Protein AF-A0A511F9R9-F1 (afdb_monomer)

Solvent-accessible surface area (backbone atoms only — not comparable to full-atom values): 6007 Å² total; per-residue (Å²): 131,81,79,73,78,77,57,46,44,46,76,71,58,51,71,77,59,42,71,45,37,32,34,38,38,36,37,58,42,54,77,88,43,90,88,43,45,52,27,41,39,36,36,14,27,86,86,65,50,77,68,22,34,45,75,45,74,60,72,98,59,98,67,62,65,67,73,72,46,44,64,63,32,49,72,41,39,29,39,82,49,87,67,78,43,78,48,68,44,101,81,72,40,56,31,38,35,33,37,34,40,63,51,128

Organism: NCBI:txid156981

Structure (mmCIF, N/CA/C/O backbone):
data_AF-A0A511F9R9-F1
#
_entry.id   AF-A0A511F9R9-F1
#
loop_
_atom_site.group_PDB
_atom_site.id
_atom_site.type_symbol
_atom_site.label_atom_id
_atom_site.label_alt_id
_atom_site.label_comp_id
_atom_site.label_asym_id
_atom_site.label_entity_id
_atom_site.label_seq_id
_atom_site.pdbx_PDB_ins_code
_atom_site.Cartn_x
_atom_site.Cartn_y
_atom_site.Cartn_z
_atom_site.occupancy
_atom_site.B_iso_or_equiv
_atom_site.auth_seq_id
_atom_site.auth_comp_id
_atom_site.auth_asym_id
_atom_site.auth_atom_id
_atom_site.pdbx_PDB_model_num
ATOM 1 N N . MET A 1 1 ? 6.072 21.838 -16.805 1.00 36.62 1 MET A N 1
ATOM 2 C CA . MET A 1 1 ? 6.643 20.765 -15.968 1.00 36.62 1 MET A CA 1
ATOM 3 C C . MET A 1 1 ? 5.910 20.812 -14.635 1.00 36.62 1 MET A C 1
ATOM 5 O O . MET A 1 1 ? 6.304 21.606 -13.788 1.00 36.62 1 MET A O 1
ATOM 9 N N . PRO A 1 2 ? 4.761 20.130 -14.495 1.00 35.19 2 PRO A N 1
ATOM 10 C CA . PRO A 1 2 ? 4.029 20.136 -13.232 1.00 35.19 2 PRO A CA 1
ATOM 11 C C . PRO A 1 2 ? 4.936 19.543 -12.147 1.00 35.19 2 PRO A C 1
ATOM 13 O O . PRO A 1 2 ? 5.539 18.491 -12.361 1.00 35.19 2 PRO A O 1
ATOM 16 N N . HIS A 1 3 ? 5.089 20.253 -11.027 1.00 38.00 3 HIS A N 1
ATOM 17 C CA . HIS A 1 3 ? 5.677 19.683 -9.820 1.00 38.00 3 HIS A CA 1
ATOM 18 C C . HIS A 1 3 ? 4.817 18.469 -9.464 1.00 38.00 3 HIS A C 1
ATOM 20 O O . HIS A 1 3 ? 3.639 18.621 -9.155 1.00 38.00 3 HIS A O 1
ATOM 26 N N . HIS A 1 4 ? 5.374 17.264 -9.587 1.00 47.88 4 HIS A N 1
ATOM 27 C CA . HIS A 1 4 ? 4.822 16.116 -8.886 1.00 47.88 4 HIS A CA 1
ATOM 28 C C . HIS A 1 4 ? 4.884 16.501 -7.411 1.00 47.88 4 HIS A C 1
ATOM 30 O O . HIS A 1 4 ? 5.985 16.540 -6.867 1.00 47.88 4 HIS A O 1
ATOM 36 N N . ASP A 1 5 ? 3.749 16.846 -6.803 1.00 52.59 5 ASP A N 1
ATOM 37 C CA . ASP A 1 5 ? 3.658 16.936 -5.350 1.00 52.59 5 ASP A CA 1
ATOM 38 C C . ASP A 1 5 ? 4.272 15.649 -4.799 1.00 52.59 5 ASP A C 1
ATOM 40 O O . ASP A 1 5 ? 3.840 14.530 -5.114 1.00 52.59 5 ASP A O 1
ATOM 44 N N . GLU A 1 6 ? 5.398 15.798 -4.109 1.00 80.00 6 GLU A N 1
ATOM 45 C CA . GLU A 1 6 ? 6.140 14.675 -3.581 1.00 80.00 6 GLU A CA 1
ATOM 46 C C . GLU A 1 6 ? 5.319 14.144 -2.413 1.00 80.00 6 GLU A C 1
ATOM 48 O O . GLU A 1 6 ? 5.344 14.697 -1.318 1.00 80.00 6 GLU A O 1
ATOM 53 N N . LEU A 1 7 ? 4.507 13.118 -2.689 1.00 89.31 7 LEU A N 1
ATOM 54 C CA . LEU A 1 7 ? 3.724 12.437 -1.664 1.00 89.31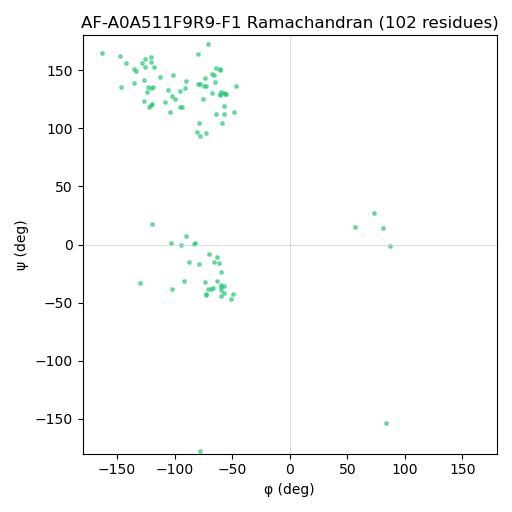 7 LEU A CA 1
ATOM 55 C C . LEU 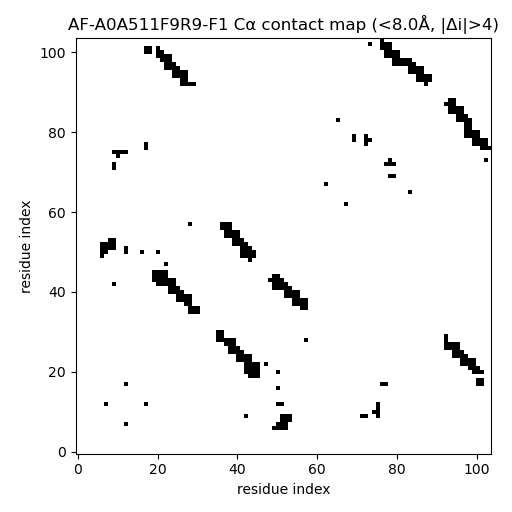A 1 7 ? 4.623 12.127 -0.461 1.00 89.31 7 LEU A C 1
ATOM 57 O O . LEU A 1 7 ? 5.749 11.652 -0.668 1.00 89.31 7 LEU A O 1
ATOM 61 N N . PRO A 1 8 ? 4.142 12.362 0.771 1.00 93.12 8 PRO A N 1
ATOM 62 C CA . PRO A 1 8 ? 4.927 12.083 1.961 1.00 93.12 8 PRO A CA 1
ATOM 63 C C . PRO A 1 8 ? 5.281 10.596 2.020 1.00 93.12 8 PRO A C 1
ATOM 65 O O . PRO A 1 8 ? 4.535 9.737 1.538 1.00 93.12 8 PRO A O 1
ATOM 68 N N . ARG A 1 9 ? 6.422 10.288 2.641 1.00 93.69 9 ARG A N 1
ATOM 69 C CA . ARG A 1 9 ? 6.778 8.903 2.970 1.00 93.69 9 ARG A CA 1
ATOM 70 C C . ARG A 1 9 ? 5.732 8.304 3.896 1.00 93.69 9 ARG A C 1
ATOM 72 O O . ARG A 1 9 ? 5.154 9.025 4.711 1.00 93.69 9 ARG A O 1
ATOM 79 N N . LEU A 1 10 ? 5.532 6.991 3.822 1.00 93.50 10 LEU A N 1
ATOM 80 C CA . LEU A 1 10 ? 4.524 6.321 4.652 1.00 93.50 10 LEU A CA 1
ATOM 81 C C . LEU A 1 10 ? 4.794 6.517 6.150 1.00 93.50 10 LEU A C 1
ATOM 83 O O . LEU A 1 10 ? 3.876 6.757 6.924 1.00 93.50 10 LEU A O 1
ATOM 87 N N . THR A 1 11 ? 6.068 6.529 6.537 1.00 92.75 11 THR A N 1
ATOM 88 C CA . THR A 1 11 ? 6.512 6.748 7.922 1.00 92.75 11 THR A CA 1
ATOM 89 C C . THR A 1 11 ? 6.307 8.178 8.432 1.00 92.75 11 THR A C 1
ATOM 91 O O . THR A 1 11 ? 6.578 8.451 9.595 1.00 92.75 11 THR A O 1
ATOM 94 N N . ALA A 1 12 ? 5.926 9.115 7.560 1.00 94.06 12 ALA A N 1
ATOM 95 C CA . ALA A 1 12 ? 5.672 10.513 7.904 1.00 94.06 12 ALA A CA 1
ATOM 96 C C . ALA A 1 12 ? 4.170 10.839 7.984 1.00 94.06 12 ALA A C 1
ATOM 98 O O . ALA A 1 12 ? 3.813 11.994 8.212 1.00 94.06 12 ALA A O 1
ATOM 99 N N . LEU A 1 13 ? 3.297 9.850 7.763 1.00 92.69 13 LEU A N 1
ATOM 100 C CA . LEU A 1 13 ? 1.853 10.022 7.874 1.00 92.69 13 LEU A CA 1
ATOM 101 C C . LEU A 1 13 ? 1.441 10.141 9.342 1.00 92.69 13 LEU A C 1
ATOM 103 O O . LEU A 1 13 ? 1.903 9.380 10.186 1.00 92.69 13 LEU A O 1
ATOM 107 N N . ASP A 1 14 ? 0.552 11.089 9.630 1.00 94.19 14 ASP A N 1
ATOM 108 C CA . ASP A 1 14 ? -0.067 11.210 10.948 1.00 94.19 14 ASP A CA 1
ATOM 109 C C . ASP A 1 14 ? -1.216 10.203 11.139 1.00 94.19 14 ASP A C 1
ATOM 111 O O . ASP A 1 14 ? -1.758 9.642 10.180 1.00 94.19 14 ASP A O 1
ATOM 115 N N . ASP A 1 15 ? -1.627 10.001 12.392 1.00 93.75 15 ASP A N 1
ATOM 116 C CA . ASP A 1 15 ? -2.683 9.048 12.760 1.00 93.75 15 ASP A CA 1
ATOM 117 C C . ASP A 1 15 ? -4.012 9.325 12.040 1.00 93.75 15 ASP A C 1
ATOM 119 O O . ASP A 1 15 ? -4.734 8.401 11.656 1.00 93.75 15 ASP A O 1
ATOM 123 N N . ALA A 1 16 ? -4.344 10.602 11.821 1.00 94.62 16 ALA A N 1
ATOM 124 C CA . ALA A 1 16 ? -5.570 11.001 11.134 1.00 94.62 16 ALA A CA 1
ATOM 125 C C . ALA A 1 16 ? -5.550 10.582 9.656 1.00 94.62 16 ALA A C 1
ATOM 127 O O . ALA A 1 16 ? -6.567 10.146 9.105 1.00 94.62 16 ALA A O 1
ATOM 128 N N . THR A 1 17 ? -4.387 10.677 9.018 1.00 94.94 17 THR A N 1
ATOM 129 C CA . THR A 1 17 ? -4.162 10.243 7.642 1.00 94.94 17 THR A CA 1
ATOM 130 C C . THR A 1 17 ? -4.131 8.722 7.552 1.00 94.94 17 THR A C 1
ATOM 132 O O . THR A 1 17 ? -4.804 8.149 6.692 1.00 94.94 17 THR A O 1
ATOM 135 N N . LEU A 1 18 ? -3.453 8.045 8.480 1.00 94.44 18 LEU A N 1
ATOM 136 C CA . LEU A 1 18 ? -3.422 6.581 8.559 1.00 94.44 18 LEU A CA 1
ATOM 137 C C . LEU A 1 18 ? -4.820 5.983 8.759 1.00 94.44 18 LEU A C 1
ATOM 139 O O . LEU A 1 18 ? -5.180 5.011 8.094 1.00 94.44 18 LEU A O 1
ATOM 143 N N . ALA A 1 19 ? -5.673 6.611 9.573 1.00 95.06 19 ALA A N 1
ATOM 144 C CA . ALA A 1 19 ? -7.059 6.180 9.775 1.00 95.06 19 ALA A CA 1
ATOM 145 C C . ALA A 1 19 ? -7.896 6.169 8.478 1.00 95.06 19 ALA A C 1
ATOM 147 O O . ALA A 1 19 ? -8.891 5.435 8.369 1.00 95.06 19 ALA A O 1
ATOM 148 N N . ARG A 1 20 ? -7.497 6.956 7.470 1.00 96.31 20 ARG A N 1
ATOM 149 C CA . ARG A 1 20 ? -8.139 7.007 6.149 1.00 96.31 20 ARG A CA 1
ATOM 150 C C . ARG A 1 20 ? -7.593 5.977 5.165 1.00 96.31 20 ARG A C 1
ATOM 152 O O . ARG A 1 20 ? -8.267 5.735 4.165 1.00 96.31 20 ARG A O 1
ATOM 159 N N . ALA A 1 21 ? -6.439 5.364 5.426 1.00 96.94 21 ALA A N 1
ATOM 160 C CA . ALA A 1 21 ? -5.818 4.389 4.532 1.00 96.94 21 ALA A CA 1
ATOM 161 C C . ALA A 1 21 ? -6.738 3.183 4.297 1.00 96.94 21 ALA A C 1
ATOM 163 O O . ALA A 1 21 ? -7.303 2.618 5.237 1.00 96.94 21 ALA A O 1
ATOM 164 N N . ARG A 1 22 ? -6.925 2.794 3.034 1.00 97.19 22 ARG A N 1
ATOM 165 C CA . ARG A 1 22 ? -7.783 1.659 2.652 1.00 97.19 22 ARG A CA 1
ATOM 166 C C . ARG A 1 22 ? -7.109 0.684 1.712 1.00 97.19 22 ARG A C 1
ATOM 168 O O . ARG A 1 22 ? -7.378 -0.508 1.818 1.00 97.19 22 ARG A O 1
ATOM 175 N N . THR A 1 23 ? -6.231 1.162 0.841 1.00 96.94 23 THR A N 1
ATOM 176 C CA . THR A 1 23 ? -5.578 0.322 -0.164 1.00 96.94 23 THR A CA 1
ATOM 177 C C . THR A 1 23 ? -4.095 0.636 -0.212 1.00 96.94 23 THR A C 1
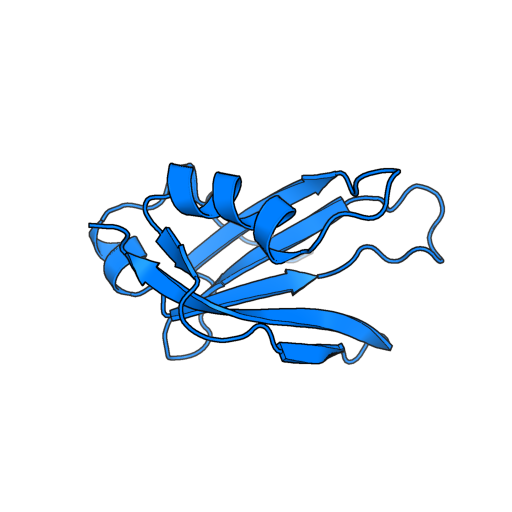ATOM 179 O O . THR A 1 23 ? -3.709 1.802 -0.158 1.00 96.94 23 THR A O 1
ATOM 182 N N . VAL A 1 24 ? -3.274 -0.401 -0.341 1.00 95.94 24 VAL A N 1
ATOM 183 C CA . VAL A 1 24 ? -1.888 -0.284 -0.794 1.00 95.94 24 VAL A CA 1
ATOM 184 C C . VAL A 1 24 ? -1.807 -0.803 -2.221 1.00 95.94 24 VAL A C 1
ATOM 186 O O . VAL A 1 24 ? -2.338 -1.875 -2.517 1.00 95.94 24 VAL A O 1
ATOM 189 N N . THR A 1 25 ? -1.145 -0.048 -3.089 1.00 94.50 25 THR A N 1
ATOM 190 C CA . THR A 1 25 ? -0.828 -0.444 -4.461 1.00 94.50 25 THR A CA 1
ATOM 191 C C . THR A 1 25 ? 0.682 -0.467 -4.631 1.00 94.50 25 THR A C 1
ATOM 193 O O . THR A 1 25 ? 1.387 0.443 -4.196 1.00 94.50 25 THR A O 1
ATOM 196 N N . VAL A 1 26 ? 1.169 -1.519 -5.268 1.00 92.44 26 VAL A N 1
ATOM 197 C CA . VAL A 1 26 ? 2.575 -1.805 -5.496 1.00 92.44 26 VAL A CA 1
ATOM 198 C C . VAL A 1 26 ? 2.783 -1.931 -6.986 1.00 92.44 26 VAL A C 1
ATOM 200 O O . VAL A 1 26 ? 2.196 -2.796 -7.636 1.00 92.44 26 VAL A O 1
ATOM 203 N N . HIS A 1 27 ? 3.608 -1.046 -7.515 1.00 89.00 27 HIS A N 1
ATOM 204 C CA . HIS A 1 27 ? 3.994 -1.053 -8.913 1.00 89.00 27 HIS A CA 1
ATOM 205 C C . HIS A 1 27 ? 5.314 -1.797 -9.020 1.00 89.00 27 HIS A C 1
ATOM 207 O O . HIS A 1 27 ? 6.300 -1.371 -8.406 1.00 89.00 27 HIS A O 1
ATOM 213 N N . SER A 1 28 ? 5.318 -2.905 -9.762 1.00 79.00 28 SER A N 1
ATOM 214 C CA . SER A 1 28 ? 6.566 -3.576 -10.103 1.00 79.00 28 SER A CA 1
ATOM 215 C C . SER A 1 28 ? 7.386 -2.687 -11.046 1.00 79.00 28 SER A C 1
ATOM 217 O O . SER A 1 28 ? 6.799 -1.980 -11.869 1.00 79.00 28 SER A O 1
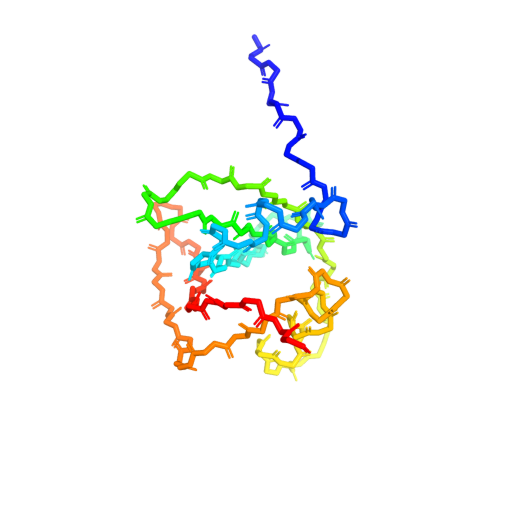ATOM 219 N N . PRO A 1 29 ? 8.719 -2.725 -10.954 1.00 78.00 29 PRO A N 1
ATOM 220 C CA . PRO A 1 29 ? 9.603 -1.982 -11.828 1.00 78.00 29 PRO A CA 1
ATOM 221 C C . PRO A 1 29 ? 9.462 -2.467 -13.265 1.00 78.00 29 PRO A C 1
ATOM 223 O O . PRO A 1 29 ? 9.151 -3.636 -13.518 1.00 78.00 29 PRO A O 1
ATOM 226 N N . ASP A 1 30 ? 9.722 -1.562 -14.202 1.00 76.00 30 ASP A N 1
ATOM 227 C CA . ASP A 1 30 ? 9.754 -1.897 -15.615 1.00 76.00 30 ASP A CA 1
ATOM 228 C C . ASP A 1 30 ? 11.078 -2.598 -15.938 1.00 76.00 30 ASP A C 1
ATOM 230 O O . ASP A 1 30 ? 12.081 -1.960 -16.246 1.00 76.00 30 ASP A O 1
ATOM 234 N N . SER A 1 31 ? 11.088 -3.933 -15.903 1.00 68.62 31 SER A N 1
ATOM 235 C CA . SER A 1 31 ? 12.290 -4.722 -16.203 1.00 68.62 31 SER A CA 1
ATOM 236 C C . SER A 1 31 ? 12.802 -4.551 -17.640 1.00 68.62 31 SER A C 1
ATOM 238 O O . SER A 1 31 ? 13.891 -5.026 -17.953 1.00 68.62 31 SER A O 1
ATOM 240 N N . SER A 1 32 ? 12.026 -3.918 -18.532 1.00 69.81 32 SER A N 1
ATOM 241 C CA . SER A 1 32 ? 12.476 -3.575 -19.886 1.00 69.81 32 SER A CA 1
ATOM 242 C C . SER A 1 32 ? 13.363 -2.324 -19.914 1.00 69.81 32 SER A C 1
ATOM 244 O O . SER A 1 32 ? 14.094 -2.109 -20.884 1.00 69.81 32 SER A O 1
ATOM 246 N N . ARG A 1 33 ? 13.345 -1.516 -18.846 1.00 68.44 33 ARG A N 1
ATOM 247 C CA . ARG A 1 33 ? 14.198 -0.339 -18.685 1.00 68.44 33 ARG A CA 1
ATOM 248 C C . ARG A 1 33 ? 15.451 -0.710 -17.914 1.00 68.44 33 ARG A C 1
ATOM 250 O O . ARG A 1 33 ? 15.406 -1.111 -16.754 1.00 68.44 33 ARG A O 1
ATOM 257 N N . GLU A 1 34 ? 16.594 -0.538 -18.567 1.00 62.94 34 GLU A N 1
ATOM 258 C CA . GLU A 1 34 ? 17.894 -0.790 -17.958 1.00 62.94 34 GLU A CA 1
ATOM 259 C C . GLU A 1 34 ? 18.064 0.052 -16.679 1.00 62.94 34 GLU A C 1
ATOM 261 O O . GLU A 1 34 ? 17.997 1.281 -16.708 1.00 62.94 34 GLU A O 1
ATOM 266 N N . GLY A 1 35 ? 18.249 -0.627 -15.544 1.00 63.94 35 GLY A N 1
ATOM 267 C CA . GLY A 1 35 ? 18.440 -0.000 -14.234 1.00 63.94 35 GLY A CA 1
ATOM 268 C C . GLY A 1 35 ? 17.162 0.336 -13.458 1.00 63.94 35 GLY A C 1
ATOM 269 O O . GLY A 1 35 ? 17.279 0.804 -12.324 1.00 63.94 35 GLY A O 1
ATOM 270 N N . ASP A 1 36 ? 15.963 0.081 -13.999 1.00 68.50 36 ASP A N 1
ATOM 271 C CA . ASP A 1 36 ? 14.729 0.229 -13.223 1.00 68.50 36 ASP A CA 1
ATOM 272 C C . ASP A 1 36 ? 14.509 -1.010 -12.348 1.00 68.50 36 ASP A C 1
ATOM 274 O O . ASP A 1 36 ? 14.047 -2.061 -12.785 1.00 68.50 36 ASP A O 1
ATOM 278 N N . LEU A 1 37 ? 14.922 -0.889 -11.089 1.00 78.06 37 LEU A N 1
ATOM 279 C CA . LEU A 1 37 ? 14.758 -1.908 -10.053 1.00 78.06 37 LEU A CA 1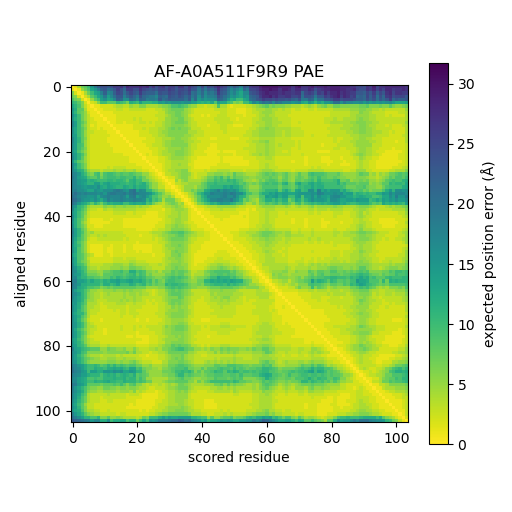
ATOM 280 C C . LEU A 1 37 ? 13.918 -1.373 -8.893 1.00 78.06 37 LEU A C 1
ATOM 282 O O . LEU A 1 37 ? 13.988 -1.910 -7.794 1.00 78.06 37 LEU A O 1
ATOM 286 N N . VAL A 1 38 ? 13.165 -0.288 -9.081 1.00 85.50 38 VAL A N 1
ATOM 287 C CA . VAL A 1 38 ? 12.483 0.382 -7.971 1.00 85.50 38 VAL A CA 1
ATOM 288 C C . VAL A 1 38 ? 10.997 0.060 -7.983 1.00 85.50 38 VAL A C 1
ATOM 290 O O . VAL A 1 38 ? 10.251 0.496 -8.855 1.00 85.50 38 VAL A O 1
ATOM 293 N N . TRP A 1 39 ? 10.538 -0.650 -6.958 1.00 87.69 39 TRP A N 1
ATOM 294 C CA . TRP A 1 39 ? 9.114 -0.828 -6.723 1.00 87.69 39 TRP A CA 1
ATOM 295 C C . TRP A 1 39 ? 8.576 0.425 -6.041 1.00 87.69 39 TRP A C 1
ATOM 297 O O . TRP A 1 39 ? 9.203 0.989 -5.137 1.00 87.69 39 TRP A O 1
ATOM 307 N N . THR A 1 40 ? 7.396 0.861 -6.468 1.00 90.19 40 THR A N 1
ATOM 308 C CA . THR A 1 40 ? 6.717 2.009 -5.861 1.00 90.19 40 THR A CA 1
ATOM 309 C C . THR A 1 40 ? 5.513 1.532 -5.071 1.00 90.19 40 THR A C 1
ATOM 311 O O . THR A 1 40 ? 4.612 0.903 -5.623 1.00 90.19 40 THR A O 1
ATOM 314 N N . LEU A 1 41 ? 5.489 1.872 -3.787 1.00 93.44 41 LEU A N 1
ATOM 315 C CA . LEU A 1 41 ? 4.391 1.622 -2.868 1.00 93.44 41 LEU A CA 1
ATOM 316 C C . LEU A 1 41 ? 3.561 2.886 -2.706 1.00 93.44 41 LEU A C 1
ATOM 318 O O . LEU A 1 41 ? 4.107 3.917 -2.336 1.00 93.44 41 LEU A O 1
ATOM 322 N N . THR A 1 42 ? 2.256 2.817 -2.939 1.00 95.44 42 THR A N 1
ATOM 323 C CA . THR A 1 42 ? 1.340 3.943 -2.715 1.00 95.44 42 THR A CA 1
ATOM 324 C C . THR A 1 42 ? 0.192 3.506 -1.823 1.00 95.44 42 THR A C 1
ATOM 326 O O . THR A 1 42 ? -0.528 2.565 -2.152 1.00 95.44 42 THR A O 1
ATOM 329 N N . VAL A 1 43 ? -0.002 4.206 -0.706 1.00 96.38 43 VAL A N 1
ATOM 330 C CA . VAL A 1 43 ? -1.175 4.030 0.158 1.00 96.38 43 VAL A CA 1
ATOM 331 C C . VAL A 1 43 ? -2.218 5.069 -0.223 1.00 96.38 43 VAL A C 1
ATOM 333 O O . VAL A 1 43 ? -1.895 6.246 -0.371 1.00 96.38 43 VAL A O 1
ATOM 336 N N . SER A 1 44 ? -3.464 4.634 -0.390 1.00 97.25 44 SER A N 1
ATOM 337 C CA . SER A 1 44 ? -4.588 5.483 -0.793 1.00 97.25 44 SER A CA 1
ATOM 338 C C . SER A 1 44 ? -5.787 5.332 0.139 1.00 97.25 44 SER A C 1
ATOM 340 O O . SER A 1 44 ? -5.956 4.301 0.802 1.00 97.25 44 SER A O 1
ATOM 342 N N . ASP A 1 45 ? -6.637 6.357 0.177 1.00 96.44 45 ASP A N 1
ATOM 343 C CA . ASP A 1 45 ? -7.909 6.310 0.894 1.00 96.44 45 ASP A CA 1
ATOM 344 C C . ASP A 1 45 ? -9.006 5.541 0.133 1.00 96.44 45 ASP A C 1
ATOM 346 O O . ASP A 1 45 ? -8.786 4.978 -0.940 1.00 96.44 45 ASP A O 1
ATOM 350 N N . GLY A 1 46 ? -10.214 5.495 0.704 1.00 92.19 46 GLY A N 1
ATOM 351 C CA . GLY A 1 46 ? -11.357 4.786 0.116 1.00 92.19 46 GLY A CA 1
ATOM 352 C C . GLY A 1 46 ? -11.867 5.360 -1.210 1.00 92.19 46 GLY A C 1
ATOM 353 O O . GLY A 1 46 ? -12.610 4.671 -1.904 1.00 92.19 46 GLY A O 1
ATOM 354 N N . ALA A 1 47 ? -11.475 6.585 -1.567 1.00 93.81 47 ALA A N 1
ATOM 355 C CA . ALA A 1 47 ? -11.778 7.196 -2.858 1.00 93.81 47 ALA A CA 1
ATOM 356 C C . ALA A 1 47 ? -10.646 6.990 -3.883 1.00 93.81 47 ALA A C 1
ATOM 358 O O . ALA A 1 47 ? -10.769 7.435 -5.020 1.00 93.81 47 ALA A O 1
ATOM 359 N N . GLY A 1 48 ? -9.553 6.321 -3.495 1.00 91.44 48 GLY A N 1
ATOM 360 C CA . GLY A 1 48 ? -8.363 6.158 -4.330 1.00 91.44 48 GLY A CA 1
ATOM 361 C C . GLY A 1 48 ? -7.435 7.374 -4.317 1.00 91.44 48 GLY A C 1
ATOM 362 O O . GLY A 1 48 ? -6.552 7.467 -5.165 1.00 91.44 48 GLY A O 1
ATOM 363 N N . THR A 1 49 ? -7.607 8.306 -3.373 1.00 94.38 49 THR A N 1
ATOM 364 C CA . THR A 1 49 ? -6.714 9.465 -3.246 1.00 94.38 49 THR A CA 1
ATOM 365 C C . THR A 1 49 ? -5.399 9.015 -2.615 1.00 94.38 49 THR A C 1
ATOM 367 O O . THR A 1 49 ? -5.447 8.441 -1.520 1.00 94.38 49 THR A O 1
ATOM 370 N N . PRO A 1 50 ? -4.235 9.266 -3.242 1.00 95.44 50 PRO A N 1
ATOM 371 C CA . PRO A 1 50 ? -2.953 8.886 -2.668 1.00 95.44 50 PRO A CA 1
ATOM 372 C C . PRO A 1 50 ? -2.672 9.706 -1.405 1.00 95.44 50 PRO A C 1
ATOM 374 O O . PRO A 1 50 ? -2.793 10.929 -1.404 1.00 95.44 50 PRO A O 1
ATOM 377 N N . LEU A 1 51 ? -2.298 9.017 -0.330 1.00 95.50 51 LEU A N 1
ATOM 378 C CA . LEU A 1 51 ? -1.984 9.605 0.973 1.00 95.50 51 LEU A CA 1
ATOM 379 C C . LEU A 1 51 ? -0.476 9.685 1.200 1.00 95.50 51 LEU A C 1
ATOM 381 O O . LEU A 1 51 ? 0.013 10.668 1.743 1.00 95.50 51 LEU A O 1
ATOM 385 N N . GLY A 1 52 ? 0.258 8.664 0.762 1.00 95.12 52 GLY A N 1
ATOM 386 C CA . GLY A 1 52 ? 1.705 8.594 0.910 1.00 95.12 52 GLY A CA 1
ATOM 387 C C . GLY A 1 52 ? 2.329 7.565 -0.023 1.00 95.12 52 GLY A C 1
ATOM 388 O O . GLY A 1 52 ? 1.631 6.722 -0.602 1.00 95.12 52 GLY A O 1
ATOM 389 N N . ARG A 1 53 ? 3.649 7.657 -0.185 1.00 94.69 53 ARG A N 1
ATOM 390 C CA . ARG A 1 53 ? 4.406 6.835 -1.125 1.00 94.69 53 ARG A CA 1
ATOM 391 C C . ARG A 1 53 ? 5.800 6.505 -0.617 1.00 94.69 53 ARG A C 1
ATOM 393 O O . ARG A 1 53 ? 6.549 7.402 -0.246 1.00 94.69 53 ARG A O 1
ATOM 400 N N . ASP A 1 54 ? 6.175 5.243 -0.780 1.00 9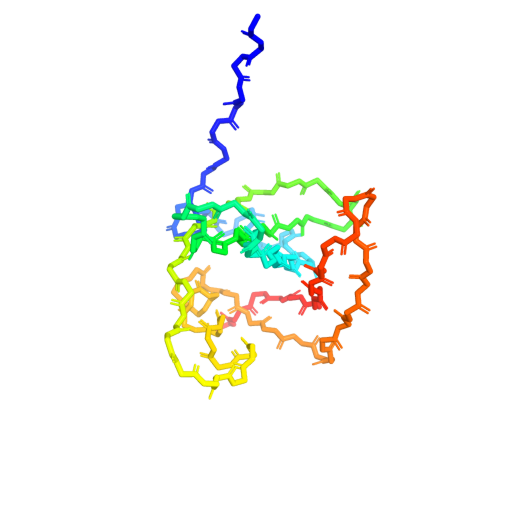2.31 54 ASP A N 1
ATOM 401 C CA . ASP A 1 54 ? 7.534 4.755 -0.572 1.00 92.31 54 ASP A CA 1
ATOM 402 C C . ASP A 1 54 ? 8.101 4.137 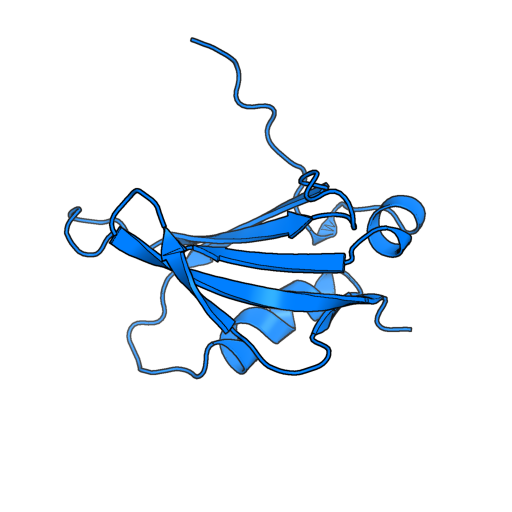-1.855 1.00 92.31 54 ASP A C 1
ATOM 404 O O . ASP A 1 54 ? 7.380 3.718 -2.764 1.00 92.31 54 ASP A O 1
ATOM 408 N N . ARG A 1 55 ? 9.430 4.101 -1.930 1.00 88.94 55 ARG A N 1
ATOM 409 C CA . ARG A 1 55 ? 10.190 3.431 -2.984 1.00 88.94 55 ARG A CA 1
ATOM 410 C C . ARG A 1 55 ? 11.124 2.427 -2.336 1.00 88.94 55 ARG A C 1
ATOM 412 O O . ARG A 1 55 ? 11.791 2.760 -1.359 1.00 88.94 55 ARG A O 1
ATOM 419 N N . LEU A 1 56 ? 11.181 1.232 -2.899 1.00 86.31 56 LEU A N 1
ATOM 420 C CA . LEU A 1 56 ? 12.018 0.140 -2.417 1.00 86.31 56 LEU A CA 1
ATOM 421 C C . LEU A 1 56 ? 12.728 -0.514 -3.599 1.00 86.31 56 LEU A C 1
ATOM 423 O O . LEU A 1 56 ? 12.234 -0.511 -4.726 1.00 86.31 56 LEU A O 1
ATOM 427 N N . THR A 1 57 ? 13.900 -1.068 -3.334 1.00 83.44 57 THR A N 1
ATOM 428 C CA . THR A 1 57 ? 14.649 -1.817 -4.338 1.00 83.44 57 THR A CA 1
ATOM 429 C C . THR A 1 57 ? 14.044 -3.209 -4.489 1.00 83.44 57 THR A C 1
ATOM 431 O O . THR A 1 57 ? 13.699 -3.855 -3.500 1.00 83.44 57 THR A O 1
ATOM 434 N N . ALA A 1 58 ? 13.922 -3.670 -5.729 1.00 76.38 58 ALA A N 1
ATOM 435 C CA . ALA A 1 58 ? 13.536 -5.026 -6.067 1.00 76.38 58 ALA A CA 1
ATOM 436 C C . ALA A 1 58 ? 14.559 -6.006 -5.474 1.00 76.38 58 ALA A C 1
ATOM 438 O O . ALA A 1 58 ? 15.758 -5.818 -5.700 1.00 76.38 58 ALA A O 1
ATOM 439 N N . PRO A 1 59 ? 14.125 -7.046 -4.745 1.00 72.75 59 PRO A N 1
ATOM 440 C CA . PRO A 1 59 ? 15.033 -8.110 -4.347 1.00 72.75 59 PRO A CA 1
ATOM 441 C C . PRO A 1 59 ? 15.529 -8.870 -5.585 1.00 72.75 59 PRO A C 1
ATOM 443 O O . PRO A 1 59 ? 14.788 -9.071 -6.548 1.00 72.75 59 PRO A O 1
ATOM 446 N N . ASP A 1 60 ? 16.776 -9.329 -5.541 1.00 75.12 60 ASP A N 1
ATOM 447 C CA . ASP A 1 60 ? 17.416 -10.166 -6.564 1.00 75.12 60 ASP A CA 1
ATOM 448 C C . ASP A 1 60 ? 17.079 -11.664 -6.418 1.00 75.12 60 ASP A C 1
ATOM 450 O O . ASP A 1 60 ? 17.506 -12.488 -7.227 1.00 75.12 60 ASP A O 1
ATOM 454 N N . TRP A 1 61 ? 16.257 -12.028 -5.428 1.00 68.25 61 TRP A N 1
ATOM 455 C CA . TRP A 1 61 ? 15.735 -13.378 -5.208 1.00 68.25 61 TRP A CA 1
ATOM 456 C C . TRP A 1 61 ? 14.197 -13.389 -5.113 1.00 68.25 61 TRP A C 1
ATOM 458 O O . TRP A 1 61 ? 13.585 -12.402 -4.688 1.00 68.25 61 TRP A O 1
ATOM 468 N N . PRO A 1 62 ? 13.533 -14.510 -5.465 1.00 73.38 62 PRO A N 1
ATOM 469 C CA . PRO A 1 62 ? 12.080 -14.615 -5.385 1.00 73.38 62 PRO A CA 1
ATOM 470 C C . PRO A 1 62 ? 11.612 -14.510 -3.927 1.00 73.38 62 PRO A C 1
ATOM 472 O O . PRO A 1 62 ? 11.857 -15.403 -3.119 1.00 73.38 62 PRO A O 1
ATOM 475 N N . THR A 1 63 ? 10.918 -13.419 -3.603 1.00 79.50 63 THR A N 1
ATOM 476 C CA . THR A 1 63 ? 10.310 -13.168 -2.288 1.00 79.50 63 THR A CA 1
ATOM 477 C C . THR A 1 63 ? 8.805 -12.984 -2.462 1.00 79.50 63 THR A C 1
ATOM 479 O O . THR A 1 63 ? 8.398 -12.253 -3.371 1.00 79.50 63 THR A O 1
ATOM 482 N N . PRO A 1 64 ? 7.952 -13.604 -1.628 1.00 85.31 64 PRO A N 1
ATOM 483 C CA . PRO A 1 64 ? 6.527 -13.310 -1.639 1.00 85.31 64 PRO A CA 1
ATOM 484 C C . PRO A 1 64 ? 6.289 -11.814 -1.406 1.00 85.31 64 PRO A C 1
ATOM 486 O O . PRO A 1 64 ? 6.791 -11.238 -0.445 1.00 85.31 64 PRO A O 1
ATOM 489 N N . LEU A 1 65 ? 5.489 -11.185 -2.269 1.00 84.25 65 LEU A N 1
ATOM 490 C CA . LEU A 1 65 ? 5.173 -9.754 -2.192 1.00 84.25 65 LEU A CA 1
ATOM 491 C C . LEU A 1 65 ? 4.729 -9.323 -0.784 1.00 84.25 65 LEU A C 1
ATOM 493 O O . LEU A 1 65 ? 5.157 -8.285 -0.296 1.00 84.25 65 LEU A O 1
ATOM 497 N N . GLY A 1 66 ? 3.883 -10.119 -0.123 1.00 86.50 66 GLY A N 1
ATOM 498 C CA . GLY A 1 66 ? 3.406 -9.806 1.226 1.00 86.50 66 GLY A CA 1
ATOM 499 C C . GLY A 1 66 ? 4.544 -9.626 2.232 1.00 86.50 66 GLY A C 1
ATOM 500 O O . GLY A 1 66 ? 4.514 -8.670 3.00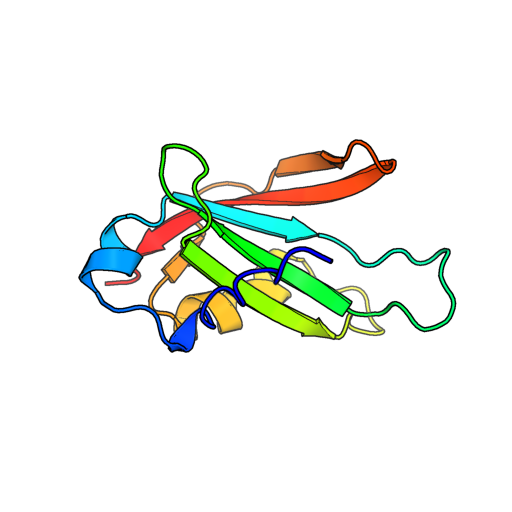0 1.00 86.50 66 GLY A O 1
ATOM 501 N N . ASP A 1 67 ? 5.566 -10.477 2.162 1.00 87.94 67 ASP A N 1
ATOM 502 C CA . ASP A 1 67 ? 6.709 -10.456 3.079 1.00 87.94 67 ASP A CA 1
ATOM 503 C C . ASP A 1 67 ? 7.650 -9.283 2.782 1.00 87.94 67 ASP A C 1
ATOM 505 O O . ASP A 1 67 ? 8.238 -8.710 3.696 1.00 87.94 67 ASP A O 1
ATOM 509 N N . LEU A 1 68 ? 7.764 -8.889 1.508 1.00 87.88 68 LEU A N 1
ATOM 510 C CA . LEU A 1 68 ? 8.540 -7.717 1.100 1.00 87.88 68 LEU A CA 1
ATOM 511 C C . LEU A 1 68 ? 7.890 -6.413 1.582 1.00 87.88 68 LEU A C 1
ATOM 513 O O . LEU A 1 68 ? 8.581 -5.470 1.956 1.00 87.88 68 LEU A O 1
ATOM 517 N N . ILE A 1 69 ? 6.558 -6.348 1.552 1.00 91.25 69 ILE A N 1
ATOM 518 C CA . ILE A 1 69 ? 5.809 -5.113 1.801 1.00 91.25 69 ILE A CA 1
ATOM 519 C C . ILE A 1 69 ? 5.419 -4.927 3.266 1.00 91.25 69 ILE A C 1
ATOM 521 O O . ILE A 1 69 ? 5.363 -3.785 3.729 1.00 91.25 69 ILE A O 1
ATOM 525 N N . ALA A 1 70 ? 5.179 -6.013 4.003 1.00 91.25 70 ALA A N 1
ATOM 526 C CA . ALA A 1 70 ? 4.758 -5.949 5.401 1.00 91.25 70 ALA A CA 1
ATOM 527 C C . ALA A 1 70 ? 5.654 -5.045 6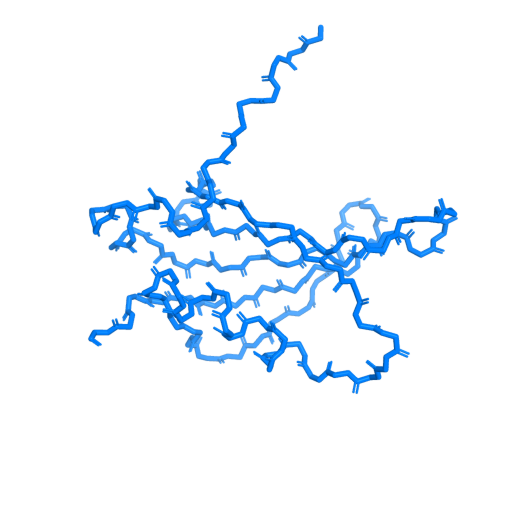.272 1.00 91.25 70 ALA A C 1
ATOM 529 O O . ALA A 1 70 ? 5.096 -4.150 6.900 1.00 91.25 70 ALA A O 1
ATOM 530 N N . PRO A 1 71 ? 7.003 -5.120 6.225 1.00 90.88 71 PRO A N 1
ATOM 531 C CA . PRO A 1 71 ? 7.852 -4.270 7.064 1.00 90.88 71 PRO A CA 1
ATOM 532 C C . PRO A 1 71 ? 7.653 -2.767 6.830 1.00 90.88 71 PRO A C 1
ATOM 534 O O . PRO A 1 71 ? 7.723 -1.977 7.767 1.00 90.88 71 PRO A O 1
ATOM 537 N N . HIS A 1 72 ? 7.389 -2.354 5.587 1.00 91.12 72 HIS A N 1
ATOM 538 C CA . HIS A 1 72 ? 7.164 -0.946 5.250 1.00 91.12 72 HIS A CA 1
ATOM 539 C C . HIS A 1 72 ? 5.823 -0.438 5.784 1.00 91.12 72 HIS A C 1
ATOM 541 O O . HIS A 1 72 ? 5.725 0.700 6.240 1.00 91.12 72 HIS A O 1
ATOM 547 N N . LEU A 1 73 ? 4.794 -1.285 5.737 1.00 93.75 73 LEU A N 1
ATOM 548 C CA . LEU A 1 73 ? 3.480 -0.961 6.282 1.00 93.75 73 LEU A CA 1
ATOM 549 C C . LEU A 1 73 ? 3.500 -0.975 7.810 1.00 93.75 73 LEU A C 1
ATOM 551 O O . LEU A 1 73 ? 2.994 -0.034 8.413 1.00 93.75 73 LEU A O 1
ATOM 555 N N . ASP A 1 74 ? 4.154 -1.962 8.421 1.00 94.06 74 ASP A N 1
ATOM 556 C CA . ASP A 1 74 ? 4.253 -2.097 9.875 1.00 94.06 74 ASP A CA 1
ATOM 557 C C . ASP A 1 74 ? 4.937 -0.873 10.501 1.00 94.06 74 ASP A C 1
ATOM 559 O O . ASP A 1 74 ? 4.438 -0.314 11.476 1.00 94.06 74 ASP A O 1
ATOM 563 N N . VAL A 1 75 ? 6.037 -0.387 9.904 1.00 92.00 75 VAL A N 1
ATOM 564 C CA . VAL A 1 75 ? 6.715 0.844 10.357 1.00 92.00 75 VAL A CA 1
ATOM 565 C C . VAL A 1 75 ? 5.810 2.074 10.224 1.00 92.00 75 VAL A C 1
ATOM 567 O O . VAL A 1 75 ? 5.910 2.998 11.029 1.00 92.00 75 VAL A O 1
ATOM 570 N N . ALA A 1 76 ? 4.914 2.092 9.237 1.00 92.12 76 ALA A N 1
ATOM 571 C CA . ALA A 1 76 ? 3.918 3.146 9.062 1.00 92.12 76 ALA A CA 1
ATOM 572 C C . ALA A 1 76 ? 2.658 2.953 9.930 1.00 92.12 76 ALA A C 1
ATOM 574 O O . ALA A 1 76 ? 1.736 3.757 9.829 1.00 92.12 76 ALA A O 1
ATOM 575 N N . GLY A 1 77 ? 2.572 1.900 10.752 1.00 95.06 77 GLY A N 1
ATOM 576 C CA . GLY A 1 77 ? 1.381 1.602 11.552 1.00 95.06 77 GLY A CA 1
ATOM 577 C C . GLY A 1 77 ? 0.202 1.069 10.730 1.00 95.06 77 GLY A C 1
ATOM 578 O O . GLY A 1 77 ? -0.955 1.254 11.103 1.00 95.06 77 GLY A O 1
ATOM 579 N N . LEU A 1 78 ? 0.466 0.421 9.594 1.00 96.25 78 LEU A N 1
ATOM 580 C CA . LEU A 1 78 ? -0.528 -0.204 8.721 1.00 96.25 78 LEU A CA 1
ATOM 581 C C . LEU A 1 78 ? -0.294 -1.708 8.629 1.00 96.25 78 LEU A C 1
ATOM 583 O O . LEU A 1 78 ? 0.832 -2.182 8.688 1.00 96.25 78 LEU A O 1
ATOM 587 N N . ARG A 1 79 ? -1.361 -2.461 8.372 1.00 95.56 79 ARG A N 1
ATOM 588 C CA . ARG A 1 79 ? -1.282 -3.887 8.042 1.00 95.56 79 ARG A CA 1
ATOM 589 C C . ARG A 1 79 ? -2.152 -4.228 6.845 1.00 95.56 79 ARG A C 1
ATOM 591 O O . ARG A 1 79 ? -3.204 -3.622 6.635 1.00 95.56 79 ARG A O 1
ATOM 598 N N . VAL A 1 80 ? -1.740 -5.235 6.079 1.00 95.19 80 VAL A N 1
ATOM 599 C CA . VAL A 1 80 ? -2.556 -5.796 4.994 1.00 95.19 80 VAL A CA 1
ATOM 600 C C . VAL A 1 80 ? -3.685 -6.644 5.573 1.00 95.19 80 VAL A C 1
ATOM 602 O O . VAL A 1 80 ? -3.468 -7.467 6.459 1.00 95.19 80 VAL A O 1
ATOM 605 N N . VAL A 1 81 ? -4.887 -6.492 5.018 1.00 93.75 81 VAL A N 1
ATOM 606 C CA . VAL A 1 81 ? -6.038 -7.347 5.309 1.00 93.75 81 VAL A CA 1
ATOM 607 C C . VAL A 1 81 ? -6.601 -7.974 4.043 1.00 93.75 81 VAL A C 1
ATOM 609 O O . VAL A 1 81 ? -6.879 -7.313 3.043 1.00 93.75 81 VAL A O 1
ATOM 612 N N . GLY A 1 82 ? -6.818 -9.285 4.101 1.00 88.44 82 GLY A N 1
ATOM 613 C CA . GLY A 1 82 ? -7.311 -10.059 2.968 1.00 88.44 82 GLY A CA 1
ATOM 614 C C . GLY A 1 82 ? -6.202 -10.477 2.003 1.00 88.44 82 GLY A C 1
ATOM 615 O O . GLY A 1 82 ? -5.058 -10.686 2.395 1.00 88.44 82 GLY A O 1
ATOM 616 N N . ARG A 1 83 ? -6.575 -10.689 0.737 1.00 90.06 83 ARG A N 1
ATOM 617 C CA . ARG A 1 83 ? -5.671 -11.206 -0.297 1.00 90.06 83 ARG A CA 1
ATOM 618 C C . ARG A 1 83 ? -5.169 -10.089 -1.198 1.00 90.06 83 ARG A C 1
ATOM 620 O O . ARG A 1 83 ? -5.920 -9.177 -1.536 1.00 90.06 83 ARG A O 1
ATOM 627 N N . TRP A 1 84 ? -3.930 -10.244 -1.648 1.00 92.69 84 TRP A N 1
ATOM 628 C CA . TRP A 1 84 ? -3.389 -9.482 -2.762 1.00 92.69 84 TRP A CA 1
ATOM 629 C C . TRP A 1 84 ? -4.130 -9.812 -4.054 1.00 92.69 84 TRP A C 1
ATOM 631 O O . TRP A 1 84 ? -4.458 -10.970 -4.331 1.00 92.69 84 TRP A O 1
ATOM 641 N N . ARG A 1 85 ? -4.374 -8.776 -4.844 1.00 91.81 85 ARG A N 1
ATOM 642 C CA . ARG A 1 85 ? -4.857 -8.851 -6.216 1.00 91.81 85 ARG A CA 1
ATOM 643 C C . ARG A 1 85 ? -3.753 -8.361 -7.135 1.00 91.81 85 ARG A C 1
ATOM 645 O O . ARG A 1 85 ? -3.033 -7.438 -6.771 1.00 91.81 85 ARG A O 1
ATOM 652 N N . THR A 1 86 ? -3.641 -8.976 -8.302 1.00 90.31 86 THR A N 1
ATOM 653 C CA . THR A 1 86 ? -2.711 -8.553 -9.347 1.00 90.31 86 THR A CA 1
ATOM 654 C C . THR A 1 86 ? -3.530 -8.198 -10.568 1.00 90.31 86 THR A C 1
ATOM 656 O O . THR A 1 86 ? -4.242 -9.057 -11.085 1.00 90.31 86 THR A O 1
ATOM 659 N N . ASP A 1 87 ? -3.404 -6.956 -11.005 1.00 86.81 87 ASP A N 1
ATOM 660 C CA . ASP A 1 87 ? -3.977 -6.451 -12.244 1.00 86.81 87 ASP A CA 1
ATOM 661 C C . ASP A 1 87 ? -2.826 -5.943 -13.133 1.00 86.81 87 ASP A C 1
ATOM 663 O O . ASP A 1 87 ? -1.714 -5.710 -12.650 1.00 86.81 87 ASP A O 1
ATOM 667 N N . LEU A 1 88 ? -3.062 -5.795 -14.434 1.00 80.31 88 LEU A N 1
ATOM 668 C CA . LEU A 1 88 ? -2.122 -5.117 -15.331 1.00 80.31 88 LEU A CA 1
ATOM 669 C C . LEU A 1 88 ? -2.485 -3.633 -15.380 1.00 80.31 88 LEU A C 1
ATOM 671 O O . LEU A 1 88 ? -3.665 -3.286 -15.467 1.00 80.31 88 LEU A O 1
ATOM 675 N N . GLY A 1 89 ? -1.486 -2.761 -15.270 1.00 75.06 89 GLY A N 1
ATOM 676 C CA . GLY A 1 89 ? -1.667 -1.336 -15.525 1.00 75.06 89 GLY A CA 1
ATOM 677 C C . GLY A 1 89 ? -1.871 -1.036 -17.008 1.00 75.06 89 GLY A C 1
ATOM 678 O O . GLY A 1 89 ? -1.672 -1.897 -17.857 1.00 75.06 89 GLY A O 1
ATOM 679 N N . ASP A 1 90 ? -2.204 0.217 -17.327 1.00 78.25 90 ASP A N 1
ATOM 680 C CA . ASP A 1 90 ? -2.281 0.701 -18.720 1.00 78.25 90 ASP A CA 1
ATOM 681 C C . ASP A 1 90 ? -0.933 0.612 -19.466 1.00 78.25 90 ASP A C 1
ATOM 683 O O . ASP A 1 90 ? -0.869 0.734 -20.685 1.00 78.25 90 ASP A O 1
ATOM 687 N N . ASP A 1 91 ? 0.150 0.438 -18.710 1.00 78.00 91 ASP A N 1
ATOM 688 C CA . ASP A 1 91 ? 1.525 0.223 -19.151 1.00 78.00 91 ASP A CA 1
ATOM 689 C C . ASP A 1 91 ? 1.875 -1.266 -19.340 1.00 78.00 91 ASP A C 1
ATOM 691 O O . ASP A 1 91 ? 3.040 -1.586 -19.558 1.00 78.00 91 ASP A O 1
ATOM 695 N N . ASP A 1 92 ? 0.894 -2.170 -19.231 1.00 80.31 92 ASP A N 1
ATOM 696 C CA . ASP A 1 92 ? 1.064 -3.629 -19.200 1.00 80.31 92 ASP A CA 1
ATOM 697 C C . ASP A 1 92 ? 1.997 -4.125 -18.076 1.00 80.31 92 ASP A C 1
ATOM 699 O O . ASP A 1 92 ? 2.416 -5.287 -18.060 1.00 80.31 92 ASP A O 1
ATOM 703 N N . LEU A 1 93 ? 2.296 -3.276 -17.084 1.00 80.69 93 LEU A N 1
ATOM 704 C CA . LEU A 1 93 ? 3.107 -3.654 -15.933 1.00 80.69 93 LEU A CA 1
ATOM 705 C C . LEU A 1 93 ? 2.226 -4.200 -14.802 1.00 80.69 93 LEU A C 1
ATOM 707 O O . LEU A 1 93 ? 1.150 -3.653 -14.528 1.00 80.69 93 LEU A O 1
ATOM 711 N N . PRO A 1 94 ? 2.672 -5.254 -14.095 1.00 83.88 94 PRO A N 1
ATOM 712 C CA . PRO A 1 94 ? 1.971 -5.766 -12.928 1.00 83.88 94 PRO A CA 1
ATOM 713 C C . PRO A 1 94 ? 1.766 -4.701 -11.846 1.00 83.88 94 PRO A C 1
ATOM 715 O O . PRO A 1 94 ? 2.688 -4.018 -11.391 1.00 83.88 94 PRO A O 1
ATOM 718 N N . ARG A 1 95 ? 0.523 -4.600 -11.384 1.00 89.06 95 ARG A N 1
ATOM 719 C CA . ARG A 1 95 ? 0.127 -3.793 -10.235 1.00 89.06 95 ARG A CA 1
ATOM 720 C C . ARG A 1 95 ? -0.497 -4.704 -9.211 1.00 89.06 95 ARG A C 1
ATOM 722 O O . ARG A 1 95 ? -1.505 -5.361 -9.466 1.00 89.06 95 ARG A O 1
ATOM 729 N N . HIS A 1 96 ? 0.111 -4.737 -8.038 1.00 92.19 96 HIS A N 1
ATOM 730 C CA . HIS A 1 96 ? -0.397 -5.529 -6.940 1.00 92.19 96 HIS A CA 1
ATOM 731 C C . HIS A 1 96 ? -1.111 -4.626 -5.951 1.00 92.19 96 HIS A C 1
ATOM 733 O O . HIS A 1 96 ? -0.544 -3.641 -5.491 1.00 92.19 96 HIS A O 1
ATOM 739 N N . ALA A 1 97 ? -2.345 -4.961 -5.602 1.00 94.12 97 ALA A N 1
ATOM 740 C CA . ALA A 1 97 ? -3.134 -4.191 -4.660 1.00 94.12 97 ALA A CA 1
ATOM 741 C C . ALA A 1 97 ? -3.667 -5.074 -3.537 1.00 94.12 97 ALA A C 1
ATOM 743 O O . ALA A 1 97 ? -4.090 -6.210 -3.760 1.00 94.12 97 ALA A O 1
ATOM 744 N N . ALA A 1 98 ? -3.689 -4.534 -2.327 1.00 95.38 98 ALA A N 1
ATOM 745 C CA . ALA A 1 98 ? -4.346 -5.161 -1.194 1.00 95.38 98 ALA A CA 1
ATOM 746 C C . ALA A 1 98 ? -5.028 -4.114 -0.321 1.00 95.38 98 ALA A C 1
ATOM 748 O O . ALA A 1 98 ? -4.665 -2.935 -0.318 1.00 95.38 98 ALA A O 1
ATOM 749 N N . ARG A 1 99 ? -6.034 -4.554 0.433 1.00 96.75 99 ARG A N 1
ATOM 750 C CA . ARG A 1 99 ? -6.667 -3.700 1.433 1.00 96.75 99 ARG A CA 1
ATOM 751 C C . ARG A 1 99 ? -5.726 -3.556 2.628 1.00 96.75 99 ARG A C 1
ATOM 753 O O . ARG A 1 99 ? -5.065 -4.519 3.009 1.00 96.75 99 ARG A O 1
ATOM 760 N N . VAL A 1 100 ? -5.696 -2.369 3.222 1.00 96.81 100 VAL A N 1
ATOM 761 C CA . VAL A 1 100 ? -4.960 -2.083 4.456 1.00 96.81 100 VAL A CA 1
ATOM 762 C C . VAL A 1 100 ? -5.868 -1.475 5.513 1.00 96.81 100 VAL A C 1
ATOM 764 O O . VAL A 1 100 ? -6.936 -0.934 5.211 1.00 96.81 100 VAL A O 1
ATOM 767 N N . GLU A 1 101 ? -5.424 -1.567 6.756 1.00 96.00 101 GLU A N 1
ATOM 768 C CA . GLU A 1 101 ? -6.007 -0.884 7.905 1.00 96.00 101 GLU A CA 1
ATOM 769 C C . GLU A 1 101 ? -4.908 -0.524 8.916 1.00 96.00 101 GLU A C 1
ATOM 771 O O . GLU A 1 101 ? -3.825 -1.112 8.852 1.00 96.00 101 GLU A O 1
ATOM 776 N N . PRO A 1 102 ? -5.164 0.411 9.847 1.00 94.12 102 PRO A N 1
ATOM 777 C CA . PRO A 1 102 ? -4.243 0.682 10.944 1.00 94.12 102 PRO A CA 1
ATOM 778 C C . PRO A 1 102 ? -3.925 -0.585 11.754 1.00 94.12 102 PRO A C 1
ATOM 780 O O . PRO A 1 102 ? -4.833 -1.316 12.164 1.00 94.12 102 PRO A O 1
ATOM 783 N N . GLY A 1 103 ? -2.636 -0.851 11.966 1.00 82.56 103 GLY A N 1
ATOM 784 C CA . GLY A 1 103 ? -2.149 -1.850 12.913 1.00 82.56 103 GLY A CA 1
ATOM 785 C C . GLY A 1 103 ? -2.223 -1.245 14.309 1.00 82.56 103 GLY A C 1
ATOM 786 O O . GLY A 1 103 ? -1.461 -0.334 14.606 1.00 82.56 103 GLY A O 1
ATOM 787 N N . GLY A 1 104 ? -3.220 -1.662 15.095 1.00 64.94 104 GLY A N 1
ATOM 788 C CA . GLY A 1 104 ? -3.484 -1.110 16.431 1.00 64.94 104 GLY A CA 1
ATOM 789 C C . GLY A 1 104 ? -2.397 -1.366 17.466 1.00 64.94 104 GLY A C 1
ATOM 790 O O . GLY A 1 104 ? -1.455 -2.136 17.181 1.00 64.94 104 GLY A O 1
#

Radius of gyration: 13.58 Å; Cα contacts (8 Å, |Δi|>4): 193; chains: 1; bounding box: 30×35×36 Å

Sequence (104 aa):
MPHHDELPRLTALDDATLARARTVTVHSPDSSREGDLVWTLTVSDGAGTPLGRDRLTAPDWPTPLGDLIAPHLDVAGLRVVGRWRTDLGDDDLPRHAARVEPGG

Foldseek 3Di:
DDPPPQAAQLLPDDPVLQQQWWKKKWFQFDPVDPPGQKIKIFTAGPVRHTRGIDIDGHDPDDDPPQVVCQVSQVSSQKHFDDDWDWDQDPVRTIMIMTTMHGND

Nearest PDB structures (foldseek):
  1qzz-assembly1_A  TM=5.831E-01  e=3.288E-01  Streptomyces purpurascens
  8vb8-assembly1_B  TM=4.960E-01  e=3.699E-01  Human immunodeficiency virus 1
  2br2-assembly1_A  TM=3.699E-01  e=7.068E-01  Saccharolobus solfataricus
  3l7z-assembly1_G  TM=4.456E-01  e=1.922E+00  Saccharolobus solfataricus
  3qpm-assembly1_D  TM=3.909E-01  e=2.162E+00  Larimichthys crocea

Mean predicted aligned error: 5.67 Å

pLDDT: mean 85.7, std 13.2, range [35.19, 97.25]

Secondary structure (DSSP, 8-state):
------PPPGGG--HHHHTTEEEEEEEPP-TTSTT--EEEEEEEETT--EEEEEEEEPPSS---HHHHHHHHHHHTTEEEEEEEEEEE-TTS-EEEEEEEEE--